Protein AF-A0A537CVP9-F1 (afdb_monomer)

Secondary structure (DSSP, 8-state):
-----SSS-EEETTSSS-EEE-S-HHHHHHHHHHHGGG-S-TT--EEEE-SSSSEEEEEESSSPPEEEEE--SSSPPPPPPPSSPPTT--SSTT--EEEEEEE---EEEEEEEETTTTTEEEEEEEETT--EEEEEEEETTEEEEPP----

Mean predicted aligned error: 4.41 Å

Nearest PDB structures (foldseek):
  8g8k-assembly1_A  TM=7.645E-01  e=4.978E+00  Mycobacteri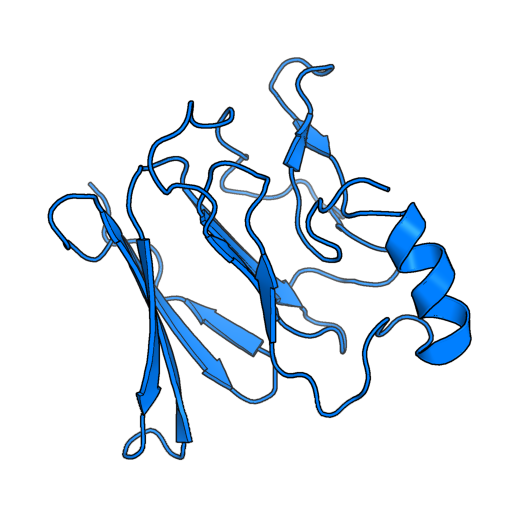um tuberculosis H37Rv
  6edz-assembly1_B  TM=7.695E-01  e=6.235E+00  Mycobacterium tuberculosis CDC1551
  6edw-assembly1_B  TM=7.627E-01  e=7.809E+00  Mycobacterium tuberculosis CDC1551
  6edw-assembly1_A  TM=7.588E-01  e=7.809E+00  Mycobacterium tuberculosis CDC1551

Sequence (151 aa):
MNHHPILAFAPDSRTQPTGLYPGNESLQSVLQPINAEMLFPKNVDALVSGHVHLVEIVSYATPQPTQIVSGNGGSWADMPLPHDLPPGATPAPGAVVESFVTTDRYGYMTLERDAEAGGAWRIEARDREGRVITTCSLRDRKTRCIPEALP

Radius of gyration: 14.86 Å; Cα contacts (8 Å, |Δi|>4): 358; chains: 1; bounding box: 36×40×35 Å

Foldseek 3Di:
DDQFAQWDWAWQPVDVVTATDAHDVVLQVVQCVPPNQLSDDQPDQEAEEEPQQKWKWWFFPDSHFIYTYWNVADDDFGDWYDQDHDPPDTNGVPGHTPDMDIDSAHFGKDWDFDVPVVRWTWIFTAHPVRHTQKIWTGDSRGIDIDPGPDD

Solvent-accessible surface area (backbone atoms only — not comparable to full-atom values): 8419 Å² total; per-residue (Å²): 137,80,75,54,40,58,55,34,73,39,64,25,82,91,43,88,72,62,40,77,30,56,16,32,60,74,61,47,65,66,26,29,87,77,37,43,75,41,46,51,63,92,89,51,44,62,45,81,38,37,84,49,23,20,36,36,41,34,14,43,76,36,89,34,47,16,25,37,32,62,25,14,70,72,69,83,57,48,69,67,68,68,82,68,76,61,92,86,60,51,29,43,79,82,44,44,67,64,45,70,48,71,44,45,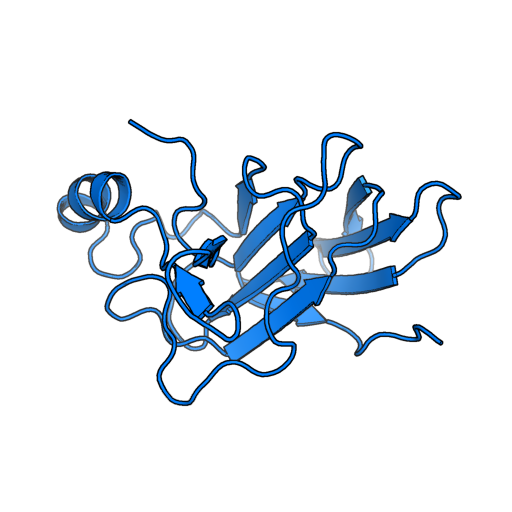65,50,26,51,70,47,81,42,76,31,71,86,65,79,64,25,32,42,36,34,38,23,34,82,87,64,50,73,48,38,47,28,44,37,50,96,25,31,57,53,65,53,79,63,81,66,134

Structure (mmCIF, N/CA/C/O backbone):
data_AF-A0A537CVP9-F1
#
_entry.id   AF-A0A537CVP9-F1
#
loop_
_atom_site.group_PDB
_atom_site.id
_atom_site.type_symbol
_atom_site.label_atom_id
_atom_site.label_alt_id
_atom_site.label_comp_id
_atom_site.label_asym_id
_atom_site.label_entity_id
_atom_site.label_seq_id
_atom_site.pdbx_PDB_ins_code
_atom_site.Cartn_x
_atom_site.Cartn_y
_atom_site.Cartn_z
_atom_site.occupancy
_atom_site.B_iso_or_equiv
_atom_site.auth_seq_id
_atom_site.auth_comp_id
_atom_site.auth_asym_id
_atom_site.auth_atom_id
_atom_site.pdbx_PDB_model_num
ATOM 1 N N . MET A 1 1 ? -5.071 20.799 -1.730 1.00 49.62 1 MET A N 1
ATOM 2 C CA . MET A 1 1 ? -5.205 19.350 -1.478 1.00 49.62 1 MET A CA 1
ATOM 3 C C . MET A 1 1 ? -4.205 18.630 -2.358 1.00 49.62 1 MET A C 1
ATOM 5 O O . MET A 1 1 ? -4.231 18.842 -3.563 1.00 49.62 1 MET A O 1
ATOM 9 N N . ASN A 1 2 ? -3.298 17.864 -1.756 1.00 61.91 2 ASN A N 1
ATOM 10 C CA . ASN A 1 2 ? -2.406 16.955 -2.475 1.00 61.91 2 ASN A CA 1
ATOM 11 C C . ASN A 1 2 ? -3.107 15.580 -2.571 1.00 61.91 2 ASN A C 1
ATOM 13 O O . ASN A 1 2 ? -3.883 15.250 -1.679 1.00 61.91 2 ASN A O 1
ATOM 17 N N . HIS A 1 3 ? -2.883 14.811 -3.636 1.00 58.66 3 HIS A N 1
ATOM 18 C CA . HIS A 1 3 ? -3.396 13.445 -3.810 1.00 58.66 3 HIS A CA 1
ATOM 19 C C . HIS A 1 3 ? -2.398 12.386 -3.313 1.00 58.66 3 HIS A C 1
ATOM 21 O O . HIS A 1 3 ? -2.439 11.239 -3.756 1.00 58.66 3 HIS A O 1
ATOM 27 N N . HIS A 1 4 ? -1.520 12.777 -2.380 1.00 85.75 4 HIS A N 1
ATOM 28 C CA . HIS A 1 4 ? -0.680 11.850 -1.632 1.00 85.75 4 HIS A CA 1
ATOM 29 C C . HIS A 1 4 ? -1.506 10.695 -1.053 1.00 85.75 4 HIS A C 1
ATOM 31 O O . HIS A 1 4 ? -2.639 10.936 -0.606 1.00 85.75 4 HIS A O 1
ATOM 37 N N . PRO A 1 5 ? -0.931 9.478 -1.018 1.00 92.75 5 PRO A N 1
ATOM 38 C CA . PRO A 1 5 ? -1.548 8.333 -0.372 1.00 92.75 5 PRO A CA 1
ATOM 39 C C . PRO A 1 5 ? -2.001 8.662 1.055 1.00 92.75 5 PRO A C 1
ATOM 41 O O . PRO A 1 5 ? -1.338 9.388 1.798 1.00 92.75 5 PRO A O 1
ATOM 44 N N . ILE A 1 6 ? -3.166 8.147 1.442 1.00 95.44 6 ILE A N 1
ATOM 45 C CA . ILE A 1 6 ? -3.764 8.442 2.754 1.00 95.44 6 ILE A CA 1
ATOM 46 C C . ILE A 1 6 ? -3.152 7.541 3.826 1.00 95.44 6 ILE A C 1
ATOM 48 O O . ILE A 1 6 ? -2.979 7.967 4.963 1.00 95.44 6 ILE A O 1
ATOM 52 N N . LEU A 1 7 ? -2.814 6.312 3.443 1.00 96.94 7 LEU A N 1
ATOM 53 C CA . LEU A 1 7 ? -2.348 5.229 4.299 1.00 96.94 7 LEU A CA 1
ATOM 54 C C . LEU A 1 7 ? -1.027 4.646 3.752 1.00 96.94 7 LEU A C 1
ATOM 56 O O . LEU A 1 7 ? -0.825 3.449 3.702 1.00 96.94 7 LEU A O 1
ATOM 60 N N . ALA A 1 8 ? -0.120 5.468 3.241 1.00 96.69 8 ALA A N 1
ATOM 61 C CA . ALA A 1 8 ? 1.209 5.009 2.822 1.00 96.69 8 ALA A CA 1
ATOM 62 C C . ALA A 1 8 ? 2.229 6.105 3.098 1.00 96.69 8 ALA A C 1
ATOM 64 O O . ALA A 1 8 ? 1.861 7.202 3.530 1.00 96.69 8 ALA A O 1
ATOM 65 N N . PHE A 1 9 ? 3.496 5.782 2.895 1.00 95.94 9 PHE A N 1
ATOM 66 C CA . PHE A 1 9 ? 4.589 6.713 3.071 1.00 95.94 9 PHE A CA 1
ATOM 67 C C . PHE A 1 9 ? 4.944 7.406 1.749 1.00 95.94 9 PHE A C 1
ATOM 69 O O . PHE A 1 9 ? 4.561 7.002 0.654 1.00 95.94 9 PHE A O 1
ATOM 76 N N . ALA A 1 10 ? 5.680 8.502 1.856 1.00 94.19 10 ALA A N 1
ATOM 77 C CA . ALA A 1 10 ? 6.398 9.099 0.741 1.00 94.19 10 ALA A CA 1
ATOM 78 C C . ALA A 1 10 ? 7.837 9.400 1.182 1.00 94.19 10 ALA A C 1
ATOM 80 O O . ALA A 1 10 ? 8.092 9.514 2.382 1.00 94.19 10 ALA A O 1
ATOM 81 N N . PRO A 1 11 ? 8.796 9.542 0.261 1.00 92.31 11 PRO A N 1
ATOM 82 C CA . PRO A 1 11 ? 10.155 9.909 0.643 1.00 92.31 11 PRO A CA 1
ATOM 83 C C . PRO A 1 11 ? 10.218 11.332 1.216 1.00 92.31 11 PRO A C 1
ATOM 85 O O . PRO A 1 11 ? 9.743 12.284 0.597 1.00 92.31 11 PRO A O 1
ATOM 88 N N . ASP A 1 12 ? 10.839 11.502 2.386 1.00 90.56 12 ASP A N 1
ATOM 89 C CA . ASP A 1 12 ? 11.103 12.820 2.970 1.00 90.56 12 ASP A CA 1
ATOM 90 C C . ASP A 1 12 ? 12.505 13.313 2.598 1.00 90.56 12 ASP A C 1
ATOM 92 O O . ASP A 1 12 ? 13.493 13.074 3.302 1.00 90.56 12 ASP A O 1
ATOM 96 N N . SER A 1 13 ? 12.584 14.067 1.500 1.00 83.38 13 SER A N 1
ATOM 97 C CA . SER A 1 13 ? 13.836 14.637 0.990 1.00 83.38 13 SER A CA 1
ATOM 98 C C . SER A 1 13 ? 14.457 15.719 1.887 1.00 83.38 13 SER A C 1
ATOM 100 O O . SER A 1 13 ? 15.527 16.232 1.565 1.00 83.38 13 SER A O 1
ATOM 102 N N . ARG A 1 14 ? 13.802 16.113 2.989 1.00 86.31 14 ARG A N 1
ATOM 103 C CA . ARG A 1 14 ? 14.333 17.093 3.957 1.00 86.31 14 ARG A CA 1
ATOM 104 C C . ARG A 1 14 ? 15.289 16.457 4.967 1.00 86.31 14 ARG A C 1
ATOM 106 O O . ARG A 1 14 ? 15.907 17.172 5.752 1.00 86.31 14 ARG A O 1
ATOM 113 N N . THR A 1 15 ? 15.395 15.131 4.966 1.00 81.50 15 THR A N 1
ATOM 114 C CA . THR A 1 15 ? 16.226 14.352 5.890 1.00 81.50 15 THR A CA 1
ATOM 115 C C . THR A 1 15 ? 17.378 13.668 5.146 1.00 81.50 15 THR A C 1
ATOM 117 O O . THR A 1 15 ? 17.278 13.398 3.950 1.00 81.50 15 THR A O 1
ATOM 120 N N . GLN A 1 16 ? 18.502 13.440 5.836 1.00 79.50 16 GLN A N 1
ATOM 121 C CA . GLN A 1 16 ? 19.654 12.687 5.319 1.00 79.50 16 GLN A CA 1
ATOM 122 C C . GLN A 1 16 ? 20.062 11.608 6.339 1.00 79.50 16 GLN A C 1
ATOM 124 O O . GLN A 1 16 ? 20.503 11.971 7.433 1.00 79.50 16 GLN A O 1
ATOM 129 N N . PRO A 1 17 ? 19.938 10.304 6.015 1.00 78.00 17 PRO A N 1
ATOM 130 C CA . PRO A 1 17 ? 19.385 9.745 4.771 1.00 78.00 17 PRO A CA 1
ATOM 131 C C . PRO A 1 17 ? 17.894 10.081 4.588 1.00 78.00 17 PRO A C 1
ATOM 133 O O . PRO A 1 17 ? 17.245 10.519 5.536 1.00 78.00 17 PRO A O 1
ATOM 136 N N . THR A 1 18 ? 17.372 9.891 3.372 1.00 81.75 18 THR A N 1
ATOM 137 C CA . THR A 1 18 ? 15.954 10.112 3.051 1.00 81.75 18 THR A CA 1
ATOM 138 C C . THR A 1 18 ? 15.056 9.327 4.003 1.00 81.75 18 THR A C 1
ATOM 140 O O . THR A 1 18 ? 15.188 8.113 4.145 1.00 81.75 18 THR A O 1
ATOM 143 N N . GLY A 1 19 ? 14.164 10.042 4.676 1.00 86.31 19 GLY A N 1
ATOM 144 C CA . GLY A 1 19 ? 13.260 9.518 5.687 1.00 86.31 19 GLY A CA 1
ATOM 145 C C . GLY A 1 19 ? 11.873 9.216 5.135 1.00 86.31 19 GLY A C 1
ATOM 146 O O . GLY A 1 19 ? 11.632 9.249 3.929 1.00 86.31 19 GLY A O 1
ATOM 147 N N . LEU A 1 20 ? 10.947 8.940 6.051 1.00 92.31 20 LEU A N 1
ATOM 148 C CA . LEU A 1 20 ? 9.546 8.670 5.747 1.00 92.31 20 LEU A CA 1
ATOM 149 C C . LEU A 1 20 ? 8.705 9.921 6.003 1.00 92.31 20 LEU A C 1
ATOM 151 O O . LEU A 1 20 ? 8.679 10.443 7.117 1.00 92.31 20 LEU A O 1
ATOM 155 N N . TYR A 1 21 ? 7.971 10.360 4.992 1.00 93.19 21 TYR A N 1
ATOM 156 C CA . TYR A 1 21 ? 6.867 11.296 5.130 1.00 93.19 21 TYR A CA 1
ATOM 157 C C . TYR A 1 21 ? 5.569 10.492 5.315 1.00 93.19 21 TYR A C 1
ATOM 159 O O . TYR A 1 21 ? 5.320 9.582 4.520 1.00 93.19 21 TYR A O 1
ATOM 167 N N . PRO A 1 22 ? 4.760 10.762 6.356 1.00 94.31 22 PRO A N 1
ATOM 168 C CA . PRO A 1 22 ? 3.538 10.007 6.615 1.00 94.31 22 PRO A CA 1
ATOM 169 C C . PRO A 1 22 ? 2.449 10.308 5.574 1.00 94.31 22 PRO A C 1
ATOM 171 O O . PRO A 1 22 ? 2.604 11.159 4.695 1.00 94.31 22 PRO A O 1
ATOM 174 N N . GLY A 1 23 ? 1.326 9.602 5.686 1.00 93.44 23 GLY A N 1
ATOM 175 C CA . GLY A 1 23 ? 0.192 9.759 4.789 1.00 93.44 23 GLY A CA 1
ATOM 176 C C . GLY A 1 23 ? -0.448 11.149 4.856 1.00 93.44 23 GLY A C 1
ATOM 177 O O . GLY A 1 23 ? -0.080 12.030 5.631 1.00 93.44 23 GLY A O 1
ATOM 178 N N . ASN A 1 24 ? -1.446 11.361 4.005 1.00 94.19 24 ASN A N 1
ATOM 179 C CA . ASN A 1 24 ? -2.083 12.661 3.817 1.00 94.19 24 ASN A CA 1
ATOM 180 C C . ASN A 1 24 ? -2.929 13.123 5.021 1.00 94.19 24 ASN A C 1
ATOM 182 O O . ASN A 1 24 ? -4.151 12.964 5.023 1.00 94.19 24 ASN A O 1
ATOM 186 N N . GLU A 1 25 ? -2.297 13.761 6.010 1.00 93.12 25 GLU A N 1
ATOM 187 C CA . GLU A 1 25 ? -2.934 14.242 7.248 1.00 93.12 25 GLU A CA 1
ATOM 188 C C . GLU A 1 25 ? -4.180 15.106 6.999 1.00 93.12 25 GLU A C 1
ATOM 190 O O . GLU A 1 25 ? -5.170 15.006 7.723 1.00 93.12 25 GLU A O 1
ATOM 195 N N . SER A 1 26 ? -4.182 15.927 5.941 1.00 92.50 26 SER A N 1
ATOM 196 C CA . SER A 1 26 ? -5.346 16.754 5.600 1.00 92.50 26 SER A CA 1
ATOM 197 C C . SER A 1 26 ? -6.561 15.899 5.237 1.00 92.50 26 SER A C 1
ATOM 199 O O . SER A 1 26 ? -7.651 16.143 5.751 1.00 92.50 26 SER A O 1
ATOM 201 N N . LEU A 1 27 ? -6.391 14.876 4.393 1.00 92.81 27 LEU A N 1
ATOM 202 C CA . LEU A 1 27 ? -7.479 13.948 4.067 1.00 92.81 27 LEU A CA 1
ATOM 203 C C . LEU A 1 27 ? -7.852 13.071 5.267 1.00 92.81 27 LEU A C 1
ATOM 205 O O . LEU A 1 27 ? -9.039 12.879 5.522 1.00 92.81 27 LEU A O 1
ATOM 209 N N . GLN A 1 28 ? -6.868 12.602 6.041 1.00 95.19 28 GLN A N 1
ATOM 210 C CA . GLN A 1 28 ? -7.120 11.849 7.274 1.00 95.19 28 GLN A CA 1
ATOM 211 C C . GLN A 1 28 ? -8.001 12.656 8.246 1.00 95.19 28 GLN A C 1
ATOM 213 O O . GLN A 1 28 ? -8.977 12.118 8.763 1.00 95.19 28 GLN A O 1
ATOM 218 N N . SER A 1 29 ? -7.738 13.959 8.416 1.00 94.88 29 SER A N 1
ATOM 219 C CA . SER A 1 29 ? -8.497 14.841 9.319 1.00 94.88 29 SER A CA 1
ATOM 220 C C . SER A 1 29 ? -9.974 15.000 8.940 1.00 94.88 29 SER A C 1
ATOM 222 O O . SER A 1 29 ? -10.820 15.218 9.804 1.00 94.88 29 SER A O 1
ATOM 224 N N . VAL A 1 30 ? -10.300 14.857 7.651 1.00 94.38 30 VAL A N 1
ATOM 225 C CA . VAL A 1 30 ? -11.675 14.937 7.135 1.00 94.38 30 VAL A CA 1
ATOM 226 C C . VAL A 1 30 ? -12.383 13.583 7.231 1.00 94.38 30 VAL A C 1
ATOM 228 O O . VAL A 1 30 ? -13.594 13.530 7.434 1.00 94.38 30 VAL A O 1
ATOM 231 N N . LEU A 1 31 ? -11.638 12.484 7.109 1.00 95.19 31 LEU A N 1
ATOM 232 C C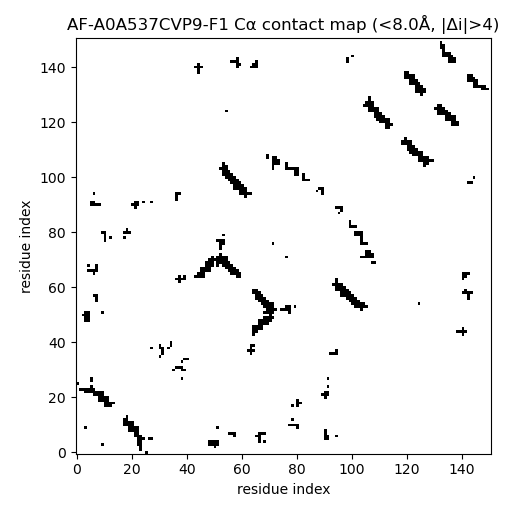A . LEU A 1 31 ? -12.166 11.121 7.184 1.00 95.19 31 LEU A CA 1
ATOM 233 C C . LEU A 1 31 ? -12.387 10.642 8.625 1.00 95.19 31 LEU A C 1
ATOM 235 O O . LEU A 1 31 ? -13.339 9.905 8.895 1.00 95.19 31 LEU A O 1
ATOM 239 N N . GLN A 1 32 ? -11.535 11.070 9.557 1.00 96.12 32 GLN A N 1
ATOM 240 C CA . GLN A 1 32 ? -11.558 10.620 10.947 1.00 96.12 32 GLN A CA 1
ATOM 241 C C . GLN A 1 32 ? -12.893 10.904 11.666 1.00 96.12 32 GLN A C 1
ATOM 243 O O . GLN A 1 32 ? -13.393 9.995 12.328 1.00 96.12 32 GLN A O 1
ATOM 248 N N . PRO A 1 33 ? -13.552 12.072 11.525 1.00 96.69 33 PRO A N 1
ATOM 249 C CA . PRO A 1 33 ? -14.860 12.303 12.147 1.00 96.69 33 PRO A CA 1
ATOM 250 C C . PRO A 1 33 ? -15.976 11.381 11.631 1.00 96.69 33 PRO A C 1
ATOM 252 O O . PRO A 1 33 ? -17.010 11.259 12.280 1.00 96.69 33 PRO A O 1
ATOM 255 N N . ILE A 1 34 ? -15.785 10.751 10.465 1.00 95.81 34 ILE A N 1
ATOM 256 C CA . ILE A 1 34 ? -16.788 9.914 9.791 1.00 95.81 34 ILE A CA 1
ATOM 257 C C . ILE A 1 34 ? -16.558 8.432 10.109 1.00 95.81 34 ILE A C 1
ATOM 259 O O . ILE A 1 34 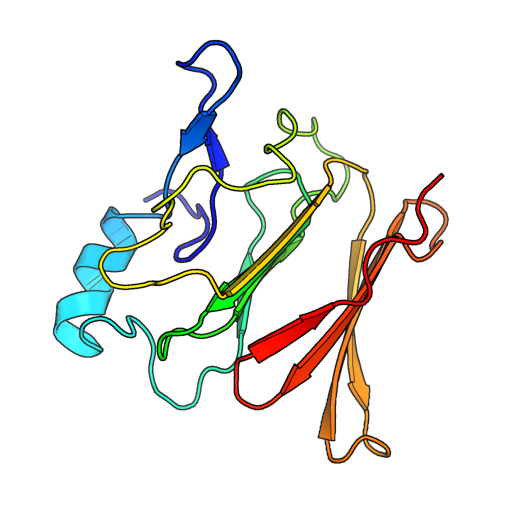? -17.503 7.707 10.410 1.00 95.81 34 ILE A O 1
ATOM 263 N N . ASN A 1 35 ? -15.302 7.982 10.050 1.00 96.00 35 ASN A N 1
ATOM 264 C CA . ASN A 1 35 ? -14.931 6.565 10.131 1.00 96.00 35 ASN A CA 1
ATOM 265 C C . ASN A 1 35 ? -13.965 6.246 11.286 1.00 96.00 35 ASN A C 1
ATOM 267 O O . ASN A 1 35 ? -13.404 5.149 11.335 1.00 96.00 35 ASN A O 1
ATOM 271 N N . ALA A 1 36 ? -13.766 7.188 12.214 1.00 94.12 36 ALA A N 1
ATOM 272 C CA . ALA A 1 36 ? -12.812 7.089 13.318 1.00 94.12 36 ALA A CA 1
ATOM 273 C C . ALA A 1 36 ? -11.396 6.722 12.822 1.00 94.12 36 ALA A C 1
ATOM 275 O O . ALA A 1 36 ? -10.990 7.114 11.730 1.00 94.12 36 ALA A O 1
ATOM 276 N N . GLU A 1 37 ? -10.632 5.970 13.616 1.00 92.12 37 GLU A N 1
ATOM 277 C CA . GLU A 1 37 ? -9.246 5.575 13.310 1.00 92.12 37 GLU A CA 1
ATOM 278 C C . GLU A 1 37 ? -9.109 4.675 12.071 1.00 92.12 37 GLU A C 1
ATOM 280 O O . GLU A 1 37 ? -8.029 4.578 11.491 1.00 92.12 37 GLU A O 1
ATOM 285 N N . MET A 1 38 ? -10.195 4.028 11.628 1.00 94.06 38 MET A N 1
ATOM 286 C CA . MET A 1 38 ? -10.180 3.214 10.408 1.00 94.06 38 MET A CA 1
ATOM 287 C C . MET A 1 38 ? -10.093 4.080 9.142 1.00 94.06 38 MET A C 1
ATOM 289 O O . MET A 1 38 ? -9.664 3.584 8.102 1.00 94.06 38 MET A O 1
ATOM 293 N N . LEU A 1 39 ? -10.507 5.354 9.222 1.00 95.81 39 LEU A N 1
ATOM 294 C CA . LEU A 1 39 ? -10.599 6.351 8.141 1.00 95.81 39 LEU A CA 1
ATOM 295 C C . LEU A 1 39 ? -11.536 5.991 6.974 1.00 95.81 39 LEU A C 1
ATOM 297 O O . LEU A 1 39 ? -12.082 6.882 6.324 1.00 95.81 39 LEU A O 1
ATOM 301 N N . PHE A 1 40 ? -11.811 4.712 6.742 1.00 96.19 40 PHE A N 1
ATOM 302 C CA . PHE A 1 40 ? -12.632 4.225 5.641 1.00 96.19 40 PHE A CA 1
ATOM 303 C C . PHE A 1 40 ? -13.777 3.335 6.134 1.00 96.19 40 PHE A C 1
ATOM 305 O O . PHE A 1 40 ? -13.659 2.688 7.177 1.00 96.19 40 PHE A O 1
ATOM 312 N N . PRO A 1 41 ? -14.890 3.263 5.383 1.00 95.19 41 PRO A N 1
ATOM 313 C CA . PRO A 1 41 ? -15.962 2.318 5.663 1.00 95.19 41 PRO A CA 1
ATOM 314 C C . PRO A 1 41 ? -15.484 0.861 5.620 1.00 95.19 41 PRO A C 1
ATOM 316 O O . PRO A 1 41 ? -14.585 0.499 4.862 1.00 95.19 41 PRO A O 1
ATOM 319 N N . LYS A 1 42 ? -16.155 -0.015 6.376 1.00 92.56 42 LYS A N 1
ATOM 320 C CA . LYS A 1 42 ? -15.784 -1.438 6.499 1.00 92.56 42 LYS A CA 1
ATOM 321 C C . LYS A 1 42 ? -15.823 -2.226 5.184 1.00 92.56 42 LYS A C 1
ATOM 323 O O . LYS A 1 42 ? -15.234 -3.296 5.119 1.00 92.56 42 LYS A O 1
ATOM 328 N N . ASN A 1 43 ? -16.521 -1.744 4.162 1.00 94.19 43 ASN A N 1
ATOM 329 C CA . ASN A 1 43 ? -16.627 -2.399 2.857 1.00 94.19 43 ASN A CA 1
ATOM 330 C C . ASN A 1 43 ? -15.532 -1.975 1.859 1.00 94.19 43 ASN A C 1
ATOM 332 O O . ASN A 1 43 ? -15.642 -2.302 0.680 1.00 94.19 43 ASN A O 1
ATOM 336 N N . VAL A 1 44 ? -14.515 -1.229 2.300 1.00 96.19 44 VAL A N 1
ATOM 337 C CA . VAL A 1 44 ? -13.318 -0.927 1.505 1.00 96.19 44 VAL A CA 1
ATOM 338 C C . VAL A 1 44 ? -12.221 -1.917 1.879 1.00 96.19 44 VAL A C 1
ATOM 340 O O . VAL A 1 44 ? -11.811 -1.961 3.037 1.00 96.19 44 VAL A O 1
ATOM 343 N N . ASP A 1 45 ? -11.742 -2.691 0.902 1.00 95.12 45 ASP A N 1
ATOM 344 C CA . ASP A 1 45 ? -10.679 -3.681 1.126 1.00 95.12 45 ASP A CA 1
ATOM 345 C C . ASP A 1 45 ? -9.277 -3.157 0.836 1.00 95.12 45 ASP A C 1
ATOM 347 O O . ASP A 1 45 ? -8.324 -3.508 1.532 1.00 95.12 45 ASP A O 1
ATOM 351 N N . ALA A 1 46 ? -9.147 -2.301 -0.170 1.00 96.81 46 ALA A N 1
ATOM 352 C CA . ALA A 1 46 ? -7.883 -1.684 -0.510 1.00 96.81 46 ALA A CA 1
ATOM 353 C C . ALA A 1 46 ? -8.084 -0.283 -1.080 1.00 96.81 46 ALA A C 1
ATOM 355 O O . ALA A 1 46 ? -9.133 0.043 -1.641 1.00 96.81 46 ALA A O 1
ATOM 356 N N . LEU A 1 47 ? -7.040 0.522 -0.952 1.00 96.75 47 LEU A N 1
ATOM 357 C CA . LEU A 1 47 ? -6.889 1.824 -1.577 1.00 96.75 47 LEU A CA 1
ATOM 358 C C . LEU A 1 47 ? -5.801 1.713 -2.637 1.00 96.75 47 LEU A C 1
ATOM 360 O O . LEU A 1 47 ? -4.763 1.107 -2.387 1.00 96.75 47 LEU A O 1
ATOM 364 N N . VAL A 1 48 ? -6.024 2.308 -3.805 1.00 95.75 48 VAL A N 1
ATOM 365 C CA . VAL A 1 48 ? -5.026 2.361 -4.877 1.00 95.75 48 VAL A CA 1
ATOM 366 C C . VAL A 1 48 ? -4.743 3.820 -5.193 1.00 95.75 48 VAL A C 1
ATOM 368 O O . VAL A 1 48 ? -5.666 4.587 -5.467 1.00 95.75 48 VAL A O 1
ATOM 371 N N . SER A 1 49 ? -3.475 4.210 -5.148 1.00 94.00 49 SER A N 1
ATOM 372 C CA . SER A 1 49 ? -3.029 5.567 -5.461 1.00 94.00 49 SER A CA 1
ATOM 373 C C . SER A 1 49 ? -1.779 5.574 -6.340 1.00 94.00 49 SER A C 1
ATOM 375 O O . SER A 1 49 ? -1.065 4.581 -6.458 1.00 94.00 49 SER A O 1
ATOM 377 N N . GLY A 1 50 ? -1.517 6.730 -6.947 1.00 91.44 50 GLY A N 1
ATOM 378 C CA . GLY A 1 50 ? -0.231 7.073 -7.555 1.00 91.44 50 GLY A CA 1
ATOM 379 C C . GLY A 1 50 ? 0.422 8.209 -6.772 1.00 91.44 50 GLY A C 1
ATOM 380 O O . GLY A 1 50 ? 0.513 8.137 -5.548 1.00 91.44 50 GLY A O 1
ATOM 381 N N . HIS A 1 51 ? 0.791 9.282 -7.477 1.00 92.69 51 HIS A N 1
ATOM 382 C CA . HIS A 1 51 ? 1.518 10.459 -6.978 1.00 92.69 51 HIS A CA 1
ATOM 383 C C . HIS A 1 51 ? 2.965 10.195 -6.581 1.00 92.69 51 HIS A C 1
ATOM 385 O O . HIS A 1 51 ? 3.857 10.863 -7.082 1.00 92.69 51 HIS A O 1
ATOM 391 N N . VAL A 1 52 ? 3.175 9.237 -5.684 1.00 93.44 52 VAL A N 1
ATOM 392 C CA . VAL A 1 52 ? 4.496 8.825 -5.217 1.00 93.44 52 VAL A CA 1
ATOM 393 C C . VAL A 1 52 ? 5.025 7.817 -6.233 1.00 93.44 52 VAL A C 1
ATOM 395 O O . VAL A 1 52 ? 4.383 6.796 -6.492 1.00 93.44 52 VAL A O 1
ATOM 398 N N . HIS A 1 53 ? 6.138 8.140 -6.885 1.00 95.00 53 HIS A N 1
ATOM 399 C CA . HIS A 1 53 ? 6.673 7.441 -8.053 1.00 95.00 53 HIS A CA 1
ATOM 400 C C . HIS A 1 53 ? 7.466 6.181 -7.675 1.00 95.00 53 HIS A C 1
ATOM 402 O O . HIS A 1 53 ? 8.627 6.019 -8.043 1.00 95.00 53 HIS A O 1
ATOM 408 N N . LEU A 1 54 ? 6.805 5.281 -6.951 1.00 93.81 54 LEU A N 1
ATOM 409 C CA . LEU A 1 54 ? 7.296 3.978 -6.511 1.00 93.81 54 LEU A CA 1
ATOM 410 C C . LEU A 1 54 ? 6.142 2.964 -6.471 1.00 93.81 54 LEU A C 1
ATOM 412 O O . LEU A 1 54 ? 4.977 3.306 -6.717 1.00 93.81 54 LEU A O 1
ATOM 416 N N . VAL A 1 55 ? 6.473 1.711 -6.172 1.00 95.12 55 VAL A N 1
ATOM 417 C CA . VAL A 1 55 ? 5.512 0.721 -5.684 1.00 95.12 55 VAL A CA 1
ATOM 418 C C . VAL A 1 55 ? 5.614 0.665 -4.170 1.00 95.12 55 VAL A C 1
ATOM 420 O O . VAL A 1 55 ? 6.710 0.538 -3.630 1.00 95.12 55 VAL A O 1
ATOM 423 N N . GLU A 1 56 ? 4.475 0.714 -3.490 1.00 95.94 56 GLU A N 1
ATOM 424 C CA . GLU A 1 56 ? 4.375 0.459 -2.054 1.00 95.94 56 GLU A CA 1
ATOM 425 C C . GLU A 1 56 ? 3.108 -0.340 -1.766 1.00 95.94 56 GLU A C 1
ATOM 427 O O . GLU A 1 56 ? 2.044 -0.055 -2.314 1.00 95.94 56 GLU A O 1
ATOM 432 N N . ILE A 1 57 ? 3.208 -1.355 -0.915 1.00 96.94 57 ILE A N 1
ATOM 433 C CA . ILE A 1 57 ? 2.064 -2.134 -0.445 1.00 96.94 57 ILE A CA 1
ATOM 434 C C . ILE A 1 57 ? 2.153 -2.206 1.075 1.00 96.94 57 ILE A C 1
ATOM 436 O O . ILE A 1 57 ? 3.081 -2.808 1.618 1.00 96.94 57 ILE A O 1
ATOM 440 N N . VAL A 1 58 ? 1.180 -1.598 1.752 1.00 97.56 58 VAL A N 1
ATOM 441 C CA . VAL A 1 58 ? 1.108 -1.537 3.216 1.00 97.56 58 VAL A CA 1
ATOM 442 C C . VAL A 1 58 ? -0.118 -2.297 3.699 1.00 97.56 58 VAL A C 1
ATOM 444 O O . VAL A 1 58 ? -1.246 -1.965 3.333 1.00 97.56 58 VAL A O 1
ATOM 447 N N . SER A 1 59 ? 0.104 -3.298 4.550 1.00 97.56 59 SER A N 1
ATOM 448 C CA . SER A 1 59 ? -0.945 -4.002 5.296 1.00 97.56 59 SER A CA 1
ATOM 449 C C . SER A 1 59 ? -0.870 -3.634 6.769 1.00 97.56 59 SER A C 1
ATOM 451 O O . SER A 1 59 ? 0.213 -3.371 7.298 1.00 97.56 59 SER A O 1
ATOM 453 N N . TYR A 1 60 ? -2.007 -3.691 7.457 1.00 97.62 60 TYR A N 1
ATOM 454 C CA . TYR A 1 60 ? -2.136 -3.246 8.839 1.00 97.62 60 TYR A CA 1
ATOM 455 C C . TYR A 1 60 ? -2.487 -4.380 9.800 1.00 97.62 60 TYR A C 1
ATOM 457 O O . TYR A 1 60 ? -3.312 -5.253 9.523 1.00 97.62 60 TYR A O 1
ATOM 465 N N . ALA A 1 61 ? -1.896 -4.325 10.994 1.00 96.69 61 ALA A N 1
ATOM 466 C CA . ALA A 1 61 ? -2.306 -5.135 12.142 1.00 96.69 61 ALA A CA 1
ATOM 467 C C . ALA A 1 61 ? -3.627 -4.616 12.739 1.00 96.69 61 ALA A C 1
ATOM 469 O O . ALA A 1 61 ? -4.320 -5.323 13.467 1.00 96.69 61 ALA A O 1
ATOM 470 N N . THR A 1 62 ? -3.962 -3.373 12.407 1.00 96.50 62 THR A N 1
ATOM 471 C CA . THR A 1 62 ? -5.155 -2.627 12.808 1.00 96.50 62 THR A CA 1
ATOM 472 C C . THR A 1 62 ? -6.188 -2.614 11.666 1.00 96.50 62 THR A C 1
ATOM 474 O O . THR A 1 62 ? -5.906 -3.137 10.588 1.00 96.50 62 THR A O 1
ATOM 477 N N . PRO A 1 63 ? -7.430 -2.137 11.886 1.00 95.50 63 PRO A N 1
ATOM 478 C CA . PRO A 1 63 ? -8.545 -2.373 10.957 1.00 95.50 63 PRO A CA 1
ATOM 479 C C . PRO A 1 63 ? -8.487 -1.661 9.597 1.00 95.50 63 PRO A C 1
ATOM 481 O O . PRO A 1 63 ? -9.394 -1.870 8.790 1.00 95.50 63 PRO A O 1
ATOM 484 N N . GLN A 1 64 ? -7.497 -0.803 9.357 1.00 97.81 64 GLN A N 1
ATOM 485 C CA . GLN A 1 64 ? -7.355 -0.016 8.135 1.00 97.81 64 GLN A CA 1
ATOM 486 C C . GLN A 1 64 ? -7.221 -0.925 6.899 1.00 97.81 64 GLN A C 1
ATOM 488 O O . GLN A 1 64 ? -6.621 -2.001 6.983 1.00 97.81 64 GLN A O 1
ATOM 493 N N . PRO A 1 65 ? -7.772 -0.517 5.740 1.00 97.75 65 PRO A N 1
ATOM 494 C CA . PRO A 1 65 ? -7.587 -1.261 4.504 1.00 97.75 65 PRO A CA 1
ATOM 495 C C . PRO A 1 65 ? -6.143 -1.207 4.013 1.00 97.75 65 PRO A C 1
ATOM 497 O O . PRO A 1 65 ? -5.432 -0.238 4.278 1.00 97.75 65 PRO A O 1
ATOM 500 N N . THR A 1 66 ? -5.734 -2.217 3.244 1.00 97.94 66 THR A N 1
ATOM 501 C CA . THR A 1 66 ? -4.434 -2.202 2.560 1.00 97.94 66 THR A CA 1
ATOM 502 C C . THR A 1 66 ? -4.326 -0.950 1.689 1.00 97.94 66 THR A C 1
ATOM 504 O O . THR A 1 66 ? -5.234 -0.652 0.910 1.00 97.94 66 THR A O 1
ATOM 507 N N . GLN A 1 67 ? -3.201 -0.248 1.756 1.00 97.69 67 GLN A N 1
ATOM 508 C CA . GLN A 1 67 ? -2.868 0.796 0.791 1.00 97.69 67 GLN A CA 1
ATOM 509 C C . GLN A 1 67 ? -1.882 0.250 -0.236 1.00 97.69 67 GLN A C 1
ATOM 511 O O . GLN A 1 67 ? -0.852 -0.320 0.116 1.00 97.69 67 GLN A O 1
ATOM 516 N N . ILE A 1 68 ? -2.198 0.461 -1.508 1.00 97.62 68 ILE A N 1
ATOM 517 C CA . ILE A 1 68 ? -1.349 0.142 -2.649 1.00 97.62 68 ILE A CA 1
ATOM 518 C C . ILE A 1 68 ? -0.995 1.457 -3.339 1.00 97.62 68 ILE A C 1
ATOM 520 O O . ILE A 1 68 ? -1.874 2.240 -3.711 1.00 97.62 68 ILE A O 1
ATOM 524 N N . VAL A 1 69 ? 0.293 1.699 -3.518 1.00 96.81 69 VAL A N 1
ATOM 525 C CA . VAL A 1 69 ? 0.843 2.768 -4.345 1.00 96.81 69 VAL A CA 1
ATOM 526 C C . VAL A 1 69 ? 1.440 2.116 -5.584 1.00 96.81 69 VAL A C 1
ATOM 528 O O . VAL A 1 69 ? 2.251 1.202 -5.480 1.00 96.81 69 VAL A O 1
ATOM 531 N N . SER A 1 70 ? 1.010 2.561 -6.761 1.00 95.44 70 SER A N 1
ATOM 532 C CA . SER A 1 70 ? 1.507 2.100 -8.062 1.00 95.44 70 SER A CA 1
ATOM 533 C C . SER A 1 70 ? 1.819 3.313 -8.938 1.00 95.44 70 SER A C 1
ATOM 535 O O . SER A 1 70 ? 1.221 3.502 -9.999 1.00 95.44 70 SER A O 1
ATOM 537 N N . GLY A 1 71 ? 2.703 4.193 -8.462 1.00 94.81 71 GLY A N 1
ATOM 538 C CA . GLY A 1 71 ? 3.065 5.434 -9.157 1.00 94.81 71 GLY A CA 1
ATOM 539 C C . GLY A 1 71 ? 4.313 5.329 -10.037 1.00 94.81 71 GLY A C 1
ATOM 540 O O . GLY A 1 71 ? 4.687 6.300 -10.689 1.00 94.81 71 GLY A O 1
ATOM 541 N N . ASN A 1 72 ? 4.941 4.158 -10.109 1.00 94.31 72 ASN A N 1
ATOM 542 C CA . ASN A 1 72 ? 6.185 3.867 -10.831 1.00 94.31 72 ASN A CA 1
ATOM 543 C C . ASN A 1 72 ? 6.046 3.779 -12.374 1.00 94.31 72 ASN A C 1
ATOM 545 O O . ASN A 1 72 ? 6.800 3.062 -13.032 1.00 94.31 72 ASN A O 1
ATOM 549 N N . GLY A 1 73 ? 5.098 4.501 -12.980 1.00 92.12 73 GLY A N 1
ATOM 550 C CA . GLY A 1 73 ? 4.716 4.338 -14.392 1.00 92.12 73 GLY A CA 1
ATOM 551 C C . GLY A 1 73 ? 5.655 4.956 -15.442 1.00 92.12 73 GLY A C 1
ATOM 552 O O . GLY A 1 73 ? 5.462 4.709 -16.630 1.00 92.12 73 GLY A O 1
ATOM 553 N N . GLY A 1 74 ? 6.658 5.756 -15.049 1.00 83.94 74 GLY A N 1
ATOM 554 C CA . GLY A 1 74 ? 7.677 6.280 -15.981 1.00 83.94 74 GLY A CA 1
ATOM 555 C C . GLY A 1 74 ? 7.998 7.780 -15.913 1.00 83.94 74 GLY A C 1
ATOM 556 O O . GLY A 1 74 ? 8.763 8.258 -16.748 1.00 83.94 74 GLY A O 1
ATOM 557 N N . SER A 1 75 ? 7.452 8.528 -14.947 1.00 81.06 75 SER A N 1
ATOM 558 C CA . SER A 1 75 ? 8.027 9.835 -14.557 1.00 81.06 75 SER A CA 1
ATOM 559 C C . SER A 1 75 ? 9.276 9.631 -13.693 1.00 81.06 75 SER A C 1
ATOM 561 O O . SER A 1 75 ? 9.583 8.495 -13.370 1.00 81.06 75 SER A O 1
ATOM 563 N N . TRP A 1 76 ? 10.004 10.688 -13.314 1.00 83.00 76 TRP A N 1
ATOM 564 C CA . TRP A 1 76 ? 11.174 10.551 -12.431 1.00 83.00 76 TRP A CA 1
ATOM 565 C C . TRP A 1 76 ? 10.833 9.782 -11.150 1.00 83.00 76 TRP A C 1
ATOM 567 O O . TRP A 1 76 ? 10.010 10.263 -10.376 1.00 83.00 76 TRP A O 1
ATOM 577 N N . ALA A 1 77 ? 11.457 8.619 -10.950 1.00 80.88 77 ALA A N 1
ATOM 578 C CA . ALA A 1 77 ? 11.316 7.825 -9.735 1.00 80.88 77 ALA A CA 1
ATOM 579 C C . ALA A 1 77 ? 11.675 8.665 -8.509 1.00 80.88 77 ALA A C 1
ATOM 581 O O . ALA A 1 77 ? 12.653 9.423 -8.528 1.00 80.88 77 ALA A O 1
ATOM 582 N N . ASP A 1 78 ? 10.875 8.521 -7.457 1.00 83.12 78 ASP A N 1
ATOM 583 C CA . ASP A 1 78 ? 11.222 9.113 -6.175 1.00 83.12 78 ASP A CA 1
ATOM 584 C C . ASP A 1 78 ? 12.403 8.355 -5.553 1.00 83.12 78 ASP A C 1
ATOM 586 O O . ASP A 1 78 ? 12.744 7.242 -5.957 1.00 83.12 78 ASP A O 1
ATOM 590 N N . MET A 1 79 ? 13.046 8.962 -4.554 1.00 87.81 79 MET A N 1
ATOM 591 C CA . MET A 1 79 ? 14.096 8.269 -3.808 1.00 87.81 79 MET A CA 1
ATOM 592 C C . MET A 1 79 ? 13.543 6.994 -3.147 1.00 87.81 79 MET A C 1
ATOM 594 O O . MET A 1 79 ? 12.430 7.035 -2.620 1.00 87.81 79 MET A O 1
ATOM 598 N N . PRO A 1 80 ? 14.314 5.892 -3.108 1.00 88.31 80 PRO A N 1
ATOM 599 C CA . PRO A 1 80 ? 13.876 4.666 -2.455 1.00 88.31 80 PRO A CA 1
ATOM 600 C C . PRO A 1 80 ? 13.482 4.901 -0.996 1.00 88.31 80 PRO A C 1
ATOM 602 O O . PRO A 1 80 ? 14.192 5.584 -0.250 1.00 88.31 80 PRO A O 1
ATOM 605 N N . LEU A 1 81 ? 12.372 4.293 -0.583 1.00 91.25 81 LEU A N 1
ATOM 606 C CA . LEU A 1 81 ? 12.046 4.135 0.831 1.00 91.25 81 LEU A CA 1
ATOM 607 C C . LEU A 1 81 ? 12.948 3.047 1.445 1.00 91.25 81 LEU A C 1
ATOM 609 O O . LEU A 1 81 ? 13.384 2.137 0.735 1.00 91.25 81 LEU A O 1
ATOM 613 N N . PRO A 1 82 ? 13.239 3.103 2.756 1.00 89.12 82 PRO A N 1
ATOM 614 C CA . PRO A 1 82 ? 13.941 2.015 3.425 1.00 89.12 82 PRO A CA 1
ATOM 615 C C . PRO A 1 82 ? 13.113 0.727 3.351 1.00 89.12 82 PRO A C 1
ATOM 617 O O . PRO A 1 82 ? 11.908 0.757 3.588 1.00 89.12 82 PRO A O 1
ATOM 620 N N . HIS A 1 83 ? 13.759 -0.406 3.058 1.00 86.00 83 HIS A N 1
ATOM 621 C CA . HIS A 1 83 ? 13.082 -1.710 3.023 1.00 86.00 83 HIS A CA 1
ATOM 622 C C . HIS A 1 83 ? 12.484 -2.089 4.384 1.00 86.00 83 HIS A C 1
ATOM 624 O O . HIS A 1 83 ? 11.379 -2.626 4.442 1.00 86.00 83 HIS A O 1
ATOM 630 N N . ASP A 1 84 ? 13.194 -1.760 5.467 1.00 88.38 84 ASP A N 1
ATOM 631 C CA . ASP A 1 84 ? 12.717 -1.922 6.835 1.00 88.38 84 ASP A CA 1
ATOM 632 C C . ASP A 1 84 ? 12.230 -0.583 7.387 1.00 88.38 84 ASP A C 1
ATOM 634 O O . ASP A 1 84 ? 12.963 0.411 7.427 1.00 88.38 84 ASP A O 1
ATOM 638 N N . LEU A 1 85 ? 10.988 -0.563 7.865 1.00 91.06 85 LEU A N 1
ATOM 639 C CA . LEU A 1 85 ? 10.444 0.611 8.529 1.00 91.06 85 LEU A CA 1
ATOM 640 C C . LEU A 1 85 ? 11.098 0.798 9.912 1.00 91.06 85 LEU A C 1
ATOM 642 O O . LEU A 1 85 ? 11.229 -0.170 10.668 1.00 91.06 85 LEU A O 1
ATOM 646 N N . PRO A 1 86 ? 11.453 2.037 10.302 1.00 91.50 86 PRO A N 1
ATOM 647 C CA . PRO A 1 86 ? 11.869 2.331 11.666 1.00 91.50 86 PRO A CA 1
ATOM 648 C C . PRO A 1 86 ? 10.807 1.890 12.690 1.00 91.50 86 PRO A C 1
ATOM 650 O O . PRO A 1 86 ? 9.607 1.971 12.402 1.00 91.50 86 PRO A O 1
ATOM 653 N N . PRO A 1 87 ? 11.203 1.483 13.911 1.00 90.25 87 PRO A N 1
ATOM 654 C CA . PRO A 1 87 ? 10.250 1.113 14.952 1.00 90.25 87 PRO A CA 1
ATOM 655 C C . PRO A 1 87 ? 9.209 2.212 15.198 1.00 90.25 87 PRO A C 1
ATOM 657 O O . PRO A 1 87 ? 9.555 3.365 15.447 1.00 90.25 87 PRO A O 1
ATOM 660 N N . GLY A 1 88 ? 7.926 1.847 15.140 1.00 91.00 88 GLY A N 1
ATOM 661 C CA . GLY A 1 88 ? 6.812 2.774 15.360 1.00 91.00 88 GLY A CA 1
ATOM 662 C C . GLY A 1 88 ? 6.455 3.666 14.166 1.00 91.00 88 GLY A C 1
ATOM 663 O O . GLY A 1 88 ? 5.555 4.494 14.304 1.00 91.00 88 GLY A O 1
ATOM 664 N N . ALA A 1 89 ? 7.102 3.507 13.005 1.00 94.69 89 ALA A N 1
ATOM 665 C CA . ALA A 1 89 ? 6.703 4.212 11.792 1.00 94.69 89 ALA A CA 1
ATOM 666 C C . ALA A 1 89 ? 5.244 3.892 11.440 1.00 94.69 89 ALA A C 1
ATOM 668 O O . ALA A 1 89 ? 4.842 2.732 11.331 1.00 94.69 89 ALA A O 1
ATOM 669 N N . THR A 1 90 ? 4.444 4.939 11.263 1.00 96.25 90 THR A N 1
ATOM 670 C CA . THR A 1 90 ? 3.026 4.821 10.936 1.00 96.25 90 THR A CA 1
ATOM 671 C C . THR A 1 90 ? 2.612 5.931 9.972 1.00 96.25 90 THR A C 1
ATOM 673 O O . THR A 1 90 ? 3.032 7.077 10.155 1.00 96.25 90 THR A O 1
ATOM 676 N N . PRO A 1 91 ? 1.816 5.627 8.930 1.00 96.19 91 PRO A N 1
ATOM 677 C CA . PRO A 1 91 ? 1.372 6.641 7.983 1.00 96.19 91 PRO A CA 1
ATOM 678 C C . PRO A 1 91 ? 0.158 7.434 8.491 1.00 96.19 91 PRO A C 1
ATOM 680 O O . PRO A 1 91 ? -0.158 8.475 7.921 1.00 96.19 91 PRO A O 1
ATOM 683 N N . ALA A 1 92 ? -0.537 6.957 9.530 1.00 96.44 92 ALA A N 1
ATOM 684 C CA . ALA A 1 92 ? -1.712 7.607 10.106 1.00 96.44 92 ALA A CA 1
ATOM 685 C C . ALA A 1 92 ? -1.864 7.241 11.594 1.00 96.44 92 ALA A C 1
ATOM 687 O O . ALA A 1 92 ? -1.581 6.101 11.964 1.00 96.44 92 ALA A O 1
ATOM 688 N N . PRO A 1 93 ? -2.366 8.137 12.461 1.00 94.50 93 PRO A N 1
ATOM 689 C CA . PRO A 1 93 ? -2.606 7.815 13.867 1.00 94.50 93 PRO A CA 1
ATOM 690 C C . PRO A 1 93 ? -3.427 6.527 14.047 1.00 94.50 93 PRO A C 1
ATOM 692 O O . PRO A 1 93 ? -4.497 6.374 13.462 1.00 94.50 93 PRO A O 1
ATOM 695 N N . GLY A 1 94 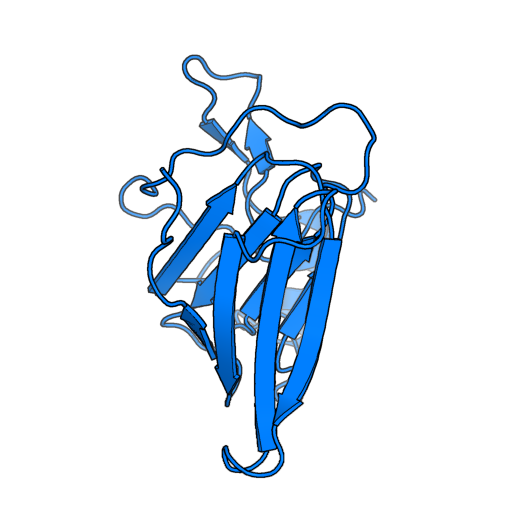? -2.912 5.592 14.851 1.00 93.62 94 GLY A N 1
ATOM 696 C CA . GLY A 1 94 ? -3.560 4.302 15.118 1.00 93.62 94 GLY A CA 1
ATOM 697 C C . GLY A 1 94 ? -3.391 3.237 14.024 1.00 93.62 94 GLY A C 1
ATOM 698 O O . GLY A 1 94 ? -3.817 2.102 14.229 1.00 93.62 94 GLY A O 1
ATOM 699 N N . ALA A 1 95 ? -2.753 3.544 12.888 1.00 97.12 95 ALA A N 1
ATOM 700 C CA . ALA A 1 95 ? -2.496 2.582 11.816 1.00 97.12 95 ALA A CA 1
ATOM 701 C C . ALA A 1 95 ? -1.172 1.836 12.048 1.00 97.12 95 ALA A C 1
ATOM 703 O O . ALA A 1 95 ? -0.099 2.244 11.602 1.00 97.12 95 ALA A O 1
ATOM 704 N N . VAL A 1 96 ? -1.236 0.722 12.772 1.00 97.12 96 VAL A N 1
ATOM 705 C CA . VAL A 1 96 ? -0.079 -0.146 13.032 1.00 97.12 96 VAL A CA 1
ATOM 706 C C . VAL A 1 96 ? 0.215 -1.000 11.801 1.00 97.12 96 VAL A C 1
ATOM 708 O O . VAL A 1 96 ? -0.593 -1.864 11.449 1.00 97.12 96 VAL A O 1
ATOM 711 N N . VAL A 1 97 ? 1.363 -0.767 11.160 1.00 97.06 97 VAL A N 1
ATOM 712 C CA . VAL A 1 97 ? 1.824 -1.526 9.987 1.00 97.06 97 VAL A CA 1
ATOM 713 C C . VAL A 1 97 ? 2.169 -2.965 10.390 1.00 97.06 97 VAL A C 1
ATOM 715 O O . VAL A 1 97 ? 2.897 -3.191 11.352 1.00 97.06 97 VAL A O 1
ATOM 718 N N . GLU A 1 98 ? 1.626 -3.940 9.660 1.00 95.62 98 GLU A N 1
ATOM 719 C CA . GLU A 1 98 ? 1.921 -5.376 9.800 1.00 95.62 98 GLU A CA 1
ATOM 720 C C . GLU A 1 98 ? 2.911 -5.854 8.738 1.00 95.62 98 GLU A C 1
ATOM 722 O O . GLU A 1 98 ? 3.796 -6.651 9.036 1.00 95.62 98 GLU A O 1
ATOM 727 N N . SER A 1 99 ? 2.771 -5.372 7.502 1.00 94.25 99 SER A N 1
ATOM 728 C CA . SER A 1 99 ? 3.701 -5.678 6.418 1.00 94.25 99 SER A CA 1
ATOM 729 C C . SER A 1 99 ? 3.863 -4.487 5.491 1.00 94.25 99 SER A C 1
ATOM 731 O O . SER A 1 99 ? 2.901 -3.762 5.233 1.00 94.25 99 SER A O 1
ATOM 733 N N . PHE A 1 100 ? 5.062 -4.348 4.945 1.00 94.50 100 PHE A N 1
ATOM 734 C CA . PHE A 1 100 ? 5.449 -3.271 4.052 1.00 94.50 100 PHE A CA 1
ATOM 735 C C . PHE A 1 100 ? 6.323 -3.851 2.939 1.00 94.50 100 PHE A C 1
ATOM 737 O O . PHE A 1 100 ? 7.251 -4.610 3.212 1.00 94.50 100 PHE A O 1
ATOM 744 N N . VAL A 1 101 ? 5.995 -3.531 1.692 1.00 94.12 101 VAL A N 1
ATOM 745 C CA . VAL A 1 101 ? 6.805 -3.861 0.515 1.00 94.12 101 VAL A CA 1
ATOM 746 C C . VAL A 1 101 ? 6.970 -2.591 -0.291 1.00 94.12 101 VAL A C 1
ATOM 748 O O . VAL A 1 101 ? 5.984 -1.892 -0.514 1.00 94.12 101 VAL A O 1
ATOM 751 N N . THR A 1 102 ? 8.189 -2.299 -0.736 1.00 94.00 102 THR A N 1
ATOM 752 C CA . THR A 1 102 ? 8.475 -1.105 -1.529 1.00 94.00 102 THR A CA 1
ATOM 753 C C . THR A 1 102 ? 9.551 -1.358 -2.577 1.00 94.00 102 THR A C 1
ATOM 755 O O . THR A 1 102 ? 10.470 -2.141 -2.347 1.00 94.00 102 THR A O 1
ATOM 758 N N . THR A 1 103 ? 9.441 -0.686 -3.722 1.00 92.12 103 THR A N 1
ATOM 759 C CA . THR A 1 103 ? 10.485 -0.634 -4.750 1.00 92.12 103 THR A CA 1
ATOM 760 C C . THR A 1 103 ? 10.334 0.631 -5.595 1.00 92.12 103 THR A C 1
ATOM 762 O O . THR A 1 103 ? 9.219 1.054 -5.899 1.00 92.12 103 THR A O 1
ATOM 765 N N . ASP A 1 104 ? 11.445 1.233 -6.009 1.00 91.94 104 ASP A N 1
ATOM 766 C CA . ASP A 1 104 ? 11.498 2.378 -6.929 1.00 91.94 104 ASP A CA 1
ATOM 767 C C . ASP A 1 104 ? 11.601 1.947 -8.407 1.00 91.94 104 ASP A C 1
ATOM 769 O O . ASP A 1 104 ? 11.677 2.779 -9.316 1.00 91.94 104 ASP A O 1
ATOM 773 N N . ARG A 1 105 ? 11.582 0.636 -8.686 1.00 92.81 105 ARG A N 1
ATOM 774 C CA . ARG A 1 105 ? 11.671 0.113 -10.053 1.00 92.81 105 ARG A CA 1
ATOM 775 C C . ARG A 1 105 ? 10.461 0.530 -10.882 1.00 92.81 105 ARG A C 1
ATOM 777 O O . ARG A 1 105 ? 9.316 0.293 -10.504 1.00 92.81 105 ARG A O 1
ATOM 784 N N . TYR A 1 106 ? 10.714 1.060 -12.077 1.00 95.25 106 TYR A N 1
ATOM 785 C CA . TYR A 1 106 ? 9.662 1.372 -13.045 1.00 95.25 106 TYR A CA 1
ATOM 786 C C . TYR A 1 106 ? 8.883 0.142 -13.505 1.00 95.25 106 TYR A C 1
ATOM 788 O O . TYR A 1 106 ? 9.459 -0.929 -13.716 1.00 95.25 106 TYR A O 1
ATOM 796 N N . GLY A 1 107 ? 7.594 0.337 -13.770 1.00 95.19 107 GLY A N 1
ATOM 797 C CA . GLY A 1 107 ? 6.716 -0.739 -14.187 1.00 95.19 107 GLY A CA 1
ATOM 798 C C . GLY A 1 107 ? 5.236 -0.431 -14.000 1.00 95.19 107 GLY A C 1
ATOM 799 O O . GLY A 1 107 ? 4.793 0.700 -14.191 1.00 95.19 107 GLY A O 1
ATOM 800 N N . TYR A 1 108 ? 4.467 -1.465 -13.675 1.00 95.75 108 TYR A N 1
ATOM 801 C CA . TYR A 1 108 ? 3.021 -1.397 -13.471 1.00 95.75 108 TYR A CA 1
ATOM 802 C C . TYR A 1 108 ? 2.561 -2.469 -12.479 1.00 95.75 108 TYR A C 1
ATOM 804 O O . TYR A 1 108 ? 3.321 -3.364 -12.116 1.00 95.75 108 TYR A O 1
ATOM 812 N N . MET A 1 109 ? 1.304 -2.392 -12.047 1.00 96.25 109 MET A N 1
ATOM 813 C CA . MET A 1 109 ? 0.694 -3.367 -11.146 1.00 96.25 109 MET A CA 1
ATOM 814 C C . MET A 1 109 ? -0.574 -3.957 -11.767 1.00 96.25 109 MET A C 1
ATOM 816 O O . MET A 1 109 ? -1.354 -3.244 -12.399 1.00 96.25 109 MET A O 1
ATOM 820 N N . THR A 1 110 ? -0.781 -5.258 -11.581 1.00 96.69 110 THR A N 1
ATOM 821 C CA . THR A 1 110 ? -2.026 -5.958 -11.922 1.00 96.69 110 THR A CA 1
ATOM 822 C C . THR A 1 110 ? -2.735 -6.427 -10.659 1.00 96.69 110 THR A C 1
ATOM 824 O O . THR A 1 110 ? -2.102 -7.001 -9.774 1.00 96.69 110 THR A O 1
ATOM 827 N N . LEU A 1 111 ? -4.053 -6.217 -10.603 1.00 96.19 111 LEU A N 1
ATOM 828 C CA . LEU A 1 111 ? -4.938 -6.686 -9.538 1.00 96.19 111 LEU A CA 1
ATOM 829 C C . LEU A 1 111 ? -5.994 -7.606 -10.159 1.00 96.19 111 LEU A C 1
ATOM 831 O O . LEU A 1 111 ? -6.929 -7.146 -10.812 1.00 96.19 111 LEU A O 1
ATOM 835 N N . GLU A 1 112 ? -5.835 -8.911 -9.972 1.00 95.75 112 GLU A N 1
ATOM 836 C CA . GLU A 1 112 ? -6.644 -9.938 -10.629 1.00 95.75 112 GLU A CA 1
ATOM 837 C C . GLU A 1 112 ? -7.412 -10.756 -9.597 1.00 95.75 112 GLU A C 1
ATOM 839 O O . GLU A 1 112 ? -6.846 -11.225 -8.611 1.00 95.75 112 GLU A O 1
ATOM 844 N N . ARG A 1 113 ? -8.719 -10.93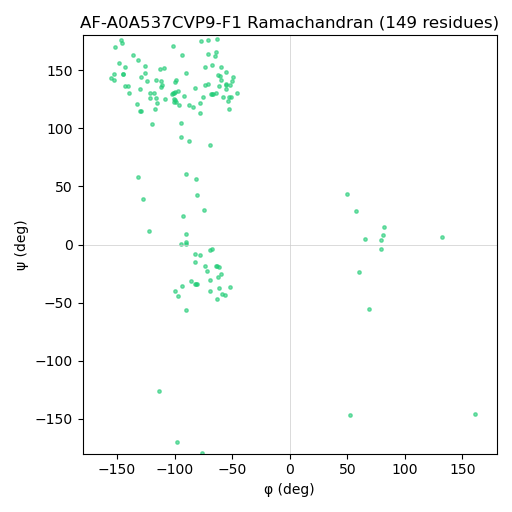5 -9.798 1.00 93.62 113 ARG A N 1
ATOM 845 C CA . ARG A 1 113 ? -9.530 -11.721 -8.869 1.00 93.62 113 ARG A CA 1
ATOM 846 C C . ARG A 1 113 ? -9.307 -13.207 -9.112 1.00 93.62 113 ARG A C 1
ATOM 848 O O . ARG A 1 113 ? -9.587 -13.705 -10.197 1.00 93.62 113 ARG A O 1
ATOM 855 N N . ASP A 1 114 ? -8.872 -13.910 -8.080 1.00 86.88 114 ASP A N 1
ATOM 856 C CA . ASP A 1 114 ? -8.646 -15.345 -8.108 1.00 86.88 114 ASP A CA 1
ATOM 857 C C . ASP A 1 114 ? -9.894 -16.080 -7.596 1.00 86.88 114 ASP A C 1
ATOM 859 O O . ASP A 1 114 ? -10.216 -16.088 -6.402 1.00 86.88 114 ASP A O 1
ATOM 863 N N . ALA A 1 115 ? -10.646 -16.662 -8.532 1.00 82.00 115 ALA A N 1
ATOM 864 C CA . ALA A 1 115 ? -11.853 -17.421 -8.224 1.00 82.00 115 ALA A CA 1
ATOM 865 C C . ALA A 1 115 ? -11.546 -18.747 -7.506 1.00 82.00 115 ALA A C 1
ATOM 867 O O . ALA A 1 115 ? -12.355 -19.186 -6.687 1.00 82.00 115 ALA A O 1
ATOM 868 N N . GLU A 1 116 ? -10.390 -19.356 -7.774 1.00 81.81 116 GLU A N 1
ATOM 869 C CA . GLU A 1 116 ? -9.980 -20.644 -7.207 1.00 81.81 116 GLU A CA 1
ATOM 870 C C . GLU A 1 116 ? -9.410 -20.467 -5.797 1.00 81.81 116 GLU A C 1
ATOM 872 O O . GLU A 1 116 ? -9.700 -21.259 -4.900 1.00 81.81 116 GLU A O 1
ATOM 877 N N . ALA A 1 117 ? -8.723 -19.353 -5.541 1.00 79.69 117 ALA A N 1
ATOM 878 C CA . ALA A 1 117 ? -8.303 -18.939 -4.208 1.00 79.69 117 ALA A CA 1
ATOM 879 C C . ALA A 1 117 ? -9.438 -18.256 -3.431 1.00 79.69 117 ALA A C 1
ATOM 881 O O . ALA A 1 117 ? -9.223 -17.232 -2.781 1.00 79.69 117 ALA A O 1
ATOM 882 N N . GLY A 1 118 ? -10.660 -18.795 -3.503 1.00 82.00 118 GLY A N 1
ATOM 883 C CA . GLY A 1 118 ? -11.823 -18.379 -2.715 1.00 82.00 118 GLY A CA 1
ATOM 884 C C . GLY A 1 118 ? -12.217 -16.907 -2.873 1.00 82.00 118 GLY A C 1
ATOM 885 O O . GLY A 1 118 ? -12.690 -16.308 -1.904 1.00 82.00 118 GLY A O 1
ATOM 886 N N . GLY A 1 119 ? -11.950 -16.298 -4.031 1.00 85.06 119 GLY A N 1
ATOM 887 C CA . GLY A 1 119 ? -12.272 -14.901 -4.320 1.00 85.06 119 GLY A CA 1
ATOM 888 C C . GLY A 1 119 ? -11.280 -13.867 -3.784 1.00 85.06 119 GLY A C 1
ATOM 889 O O . GLY A 1 119 ? -11.651 -12.694 -3.720 1.00 85.06 119 GLY A O 1
ATOM 890 N N . ALA A 1 120 ? -10.071 -14.283 -3.386 1.00 92.88 120 ALA A N 1
ATOM 891 C CA . ALA A 1 120 ? -8.977 -13.363 -3.071 1.00 92.88 120 ALA A CA 1
ATOM 892 C C . ALA A 1 120 ? -8.538 -12.585 -4.321 1.00 92.88 120 ALA A C 1
ATOM 894 O O . ALA A 1 120 ? -8.821 -12.984 -5.450 1.00 92.88 120 ALA A O 1
ATOM 895 N N . TRP A 1 121 ? -7.830 -11.480 -4.129 1.00 95.88 121 TRP A N 1
ATOM 896 C CA . TRP A 1 121 ? -7.197 -10.753 -5.224 1.00 95.88 121 TRP A CA 1
ATOM 897 C C . TRP A 1 121 ? -5.702 -11.053 -5.258 1.00 95.88 121 TRP A C 1
ATOM 899 O O . TRP A 1 121 ? -5.018 -10.913 -4.247 1.00 95.88 121 TRP A O 1
ATOM 909 N N . ARG A 1 122 ? -5.182 -11.432 -6.422 1.00 95.81 122 ARG A N 1
ATOM 910 C CA . ARG A 1 122 ? -3.750 -11.517 -6.697 1.00 95.81 122 ARG A CA 1
ATOM 911 C C . ARG A 1 122 ? -3.258 -10.155 -7.175 1.00 95.81 122 ARG A C 1
ATOM 913 O O . ARG A 1 122 ? -3.740 -9.628 -8.173 1.00 95.81 122 ARG A O 1
ATOM 920 N N . ILE A 1 123 ? -2.312 -9.594 -6.437 1.00 96.12 123 ILE A N 1
ATOM 921 C CA . ILE A 1 123 ? -1.580 -8.374 -6.768 1.00 96.12 123 ILE A CA 1
ATOM 922 C C . ILE A 1 123 ? -0.223 -8.790 -7.305 1.00 96.12 123 ILE A C 1
ATOM 924 O O . ILE A 1 123 ? 0.477 -9.564 -6.654 1.00 96.12 123 ILE A O 1
ATOM 928 N N . GLU A 1 124 ? 0.179 -8.244 -8.443 1.00 96.00 124 GLU A N 1
ATOM 929 C CA . GLU A 1 124 ? 1.544 -8.390 -8.942 1.00 96.00 124 GLU A CA 1
ATOM 930 C C . GLU A 1 124 ? 2.086 -7.039 -9.375 1.00 96.00 124 GLU A C 1
ATOM 932 O O . GLU A 1 124 ? 1.527 -6.403 -10.267 1.00 96.00 124 GLU A O 1
ATOM 937 N N . ALA A 1 125 ? 3.190 -6.618 -8.762 1.00 94.88 125 ALA A N 1
ATOM 938 C CA . ALA A 1 125 ? 4.003 -5.547 -9.314 1.00 94.88 125 ALA A CA 1
ATOM 939 C C . ALA A 1 125 ? 4.922 -6.150 -10.376 1.00 94.88 125 ALA A C 1
ATOM 941 O O . ALA A 1 125 ? 5.525 -7.204 -10.162 1.00 94.88 125 ALA A O 1
ATOM 942 N N . ARG A 1 126 ? 5.021 -5.498 -11.528 1.00 95.06 126 ARG A N 1
ATOM 943 C CA . ARG A 1 126 ? 5.773 -5.960 -12.691 1.00 95.06 126 ARG A CA 1
ATOM 944 C C . ARG A 1 126 ? 6.685 -4.854 -13.176 1.00 95.06 126 ARG A C 1
ATOM 946 O O . ARG A 1 126 ? 6.300 -3.691 -13.124 1.00 95.06 126 ARG A O 1
ATOM 953 N N . ASP A 1 127 ? 7.868 -5.208 -13.661 1.00 93.88 127 ASP A N 1
ATOM 954 C CA . ASP A 1 127 ? 8.756 -4.243 -14.303 1.00 93.88 127 ASP A CA 1
ATOM 955 C C . ASP A 1 127 ? 8.302 -3.892 -15.730 1.00 93.88 127 ASP A C 1
ATOM 957 O O . ASP A 1 127 ? 7.284 -4.375 -16.235 1.00 93.88 127 ASP A O 1
ATOM 961 N N . ARG A 1 128 ? 9.061 -3.018 -16.396 1.00 94.12 128 ARG A N 1
ATOM 962 C CA . ARG A 1 128 ? 8.783 -2.540 -17.761 1.00 94.12 128 ARG A CA 1
ATOM 963 C C . ARG A 1 128 ? 8.744 -3.659 -18.803 1.00 94.12 128 ARG A C 1
ATOM 965 O O . ARG A 1 128 ? 8.080 -3.508 -19.825 1.00 94.12 128 ARG A O 1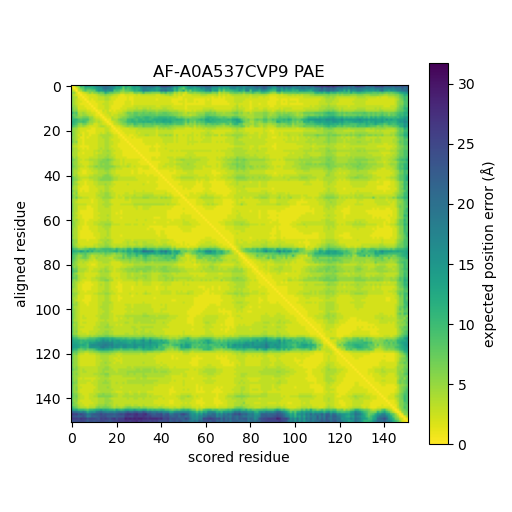
ATOM 972 N N . GLU A 1 129 ? 9.433 -4.767 -18.545 1.00 95.31 129 GLU A N 1
ATOM 973 C CA . GLU A 1 129 ? 9.444 -5.955 -19.397 1.00 95.31 129 GLU A CA 1
ATOM 974 C C . GLU A 1 129 ? 8.336 -6.954 -19.015 1.00 95.31 129 GLU A C 1
ATOM 976 O O . GLU A 1 129 ? 8.203 -8.007 -19.636 1.00 95.31 129 GLU A O 1
ATOM 981 N N . GLY A 1 130 ? 7.524 -6.634 -18.003 1.00 94.56 130 GLY A N 1
ATOM 982 C CA . GLY A 1 130 ? 6.441 -7.472 -17.501 1.00 94.56 130 GLY A CA 1
ATOM 983 C C . GLY A 1 130 ? 6.892 -8.574 -16.544 1.00 94.56 130 GLY A C 1
ATOM 984 O O . GLY A 1 130 ? 6.070 -9.418 -16.180 1.00 94.56 130 GLY A O 1
ATOM 985 N N . ARG A 1 131 ? 8.160 -8.590 -16.113 1.00 94.50 131 ARG A N 1
ATOM 986 C CA . ARG A 1 131 ? 8.658 -9.570 -15.139 1.00 94.50 131 ARG A CA 1
ATOM 987 C C . ARG A 1 131 ? 8.118 -9.226 -13.758 1.00 94.50 131 ARG A C 1
ATOM 989 O O . ARG A 1 131 ? 8.099 -8.060 -13.375 1.00 94.50 131 ARG A O 1
ATOM 996 N N . VAL A 1 132 ? 7.679 -10.240 -13.018 1.00 93.88 132 VAL A N 1
ATOM 997 C CA . VAL A 1 132 ? 7.136 -10.060 -11.667 1.00 93.88 132 VAL A CA 1
ATOM 998 C C . VAL A 1 132 ? 8.246 -9.602 -10.725 1.00 93.88 132 VAL A C 1
ATOM 1000 O O . VAL A 1 132 ? 9.313 -10.207 -10.677 1.00 93.88 132 VAL A O 1
ATOM 1003 N N . ILE A 1 133 ? 7.970 -8.529 -9.992 1.00 91.69 133 ILE A N 1
ATOM 1004 C CA . ILE A 1 133 ? 8.801 -8.007 -8.910 1.00 91.69 133 ILE A CA 1
ATOM 1005 C C . ILE A 1 133 ? 8.370 -8.648 -7.588 1.00 91.69 133 ILE A C 1
ATOM 1007 O O . ILE A 1 133 ? 9.157 -9.313 -6.921 1.00 91.69 133 ILE A O 1
ATOM 1011 N N . THR A 1 134 ? 7.088 -8.515 -7.250 1.00 92.50 134 THR A N 1
ATOM 1012 C CA . THR A 1 134 ? 6.483 -9.144 -6.074 1.00 92.50 134 THR A CA 1
ATOM 1013 C C . THR A 1 134 ? 5.063 -9.596 -6.388 1.00 92.50 134 THR A C 1
ATOM 1015 O O . THR A 1 134 ? 4.382 -9.004 -7.233 1.00 92.50 134 THR A O 1
ATOM 1018 N N . THR A 1 135 ? 4.617 -10.629 -5.679 1.00 94.50 135 THR A N 1
ATOM 1019 C CA . THR A 1 135 ? 3.244 -11.129 -5.710 1.00 94.50 135 THR A CA 1
ATOM 1020 C C . THR A 1 135 ? 2.664 -11.063 -4.305 1.00 94.50 135 THR A C 1
ATOM 1022 O O . THR A 1 135 ? 3.259 -11.580 -3.357 1.00 94.50 135 THR A O 1
ATOM 1025 N N . CYS A 1 136 ? 1.470 -10.492 -4.176 1.00 95.12 136 CYS A N 1
ATOM 1026 C CA . CYS A 1 136 ? 0.715 -10.475 -2.932 1.00 95.12 136 CYS A CA 1
ATOM 1027 C C . CYS A 1 136 ? -0.692 -11.036 -3.129 1.00 95.12 136 CYS A C 1
ATOM 1029 O O . CYS A 1 136 ? -1.313 -10.850 -4.170 1.00 95.12 136 CYS A O 1
ATOM 1031 N N . SER A 1 137 ? -1.226 -11.682 -2.099 1.00 95.56 137 SER A N 1
ATOM 1032 C CA . SER A 1 137 ? -2.647 -12.018 -2.012 1.00 95.56 137 SER A CA 1
ATOM 1033 C C . SER A 1 137 ? -3.339 -11.013 -1.100 1.00 95.56 137 SER A C 1
ATOM 1035 O O . SER A 1 137 ? -2.971 -10.909 0.069 1.00 95.56 137 SER A O 1
ATOM 1037 N N . LEU A 1 138 ? -4.361 -10.325 -1.608 1.00 96.25 138 LEU A N 1
ATOM 1038 C CA . LEU A 1 138 ? -5.263 -9.455 -0.858 1.00 96.25 138 LEU A CA 1
ATOM 1039 C C . LEU A 1 138 ? -6.562 -10.198 -0.527 1.00 96.25 138 LEU A C 1
ATOM 1041 O O . LEU A 1 138 ? -7.282 -10.666 -1.411 1.00 96.25 138 LEU A O 1
ATOM 1045 N N . ARG A 1 139 ? -6.876 -10.276 0.764 1.00 94.38 139 ARG A N 1
ATOM 1046 C CA . ARG A 1 139 ? -8.114 -10.853 1.294 1.00 94.38 139 ARG A CA 1
ATOM 1047 C C . ARG A 1 139 ? -8.433 -10.197 2.632 1.00 94.38 139 ARG A C 1
ATOM 1049 O O . ARG A 1 139 ? -7.525 -9.944 3.415 1.00 94.38 139 ARG A O 1
ATOM 1056 N N . ASP A 1 140 ? -9.714 -9.942 2.895 1.00 93.19 140 ASP A N 1
ATOM 1057 C CA . ASP A 1 140 ? -10.184 -9.372 4.166 1.00 93.19 140 ASP A CA 1
ATOM 1058 C C . ASP A 1 140 ? -9.394 -8.113 4.573 1.00 93.19 140 ASP A C 1
ATOM 1060 O O . ASP A 1 140 ? -8.998 -7.936 5.726 1.00 93.19 140 ASP A O 1
ATOM 1064 N N . ARG A 1 141 ? -9.152 -7.242 3.583 1.00 95.19 141 ARG A N 1
ATOM 1065 C CA . ARG A 1 141 ? -8.374 -5.995 3.666 1.00 95.19 141 ARG A CA 1
ATOM 1066 C C . ARG A 1 141 ? -6.879 -6.118 3.956 1.00 95.19 141 ARG A C 1
ATOM 1068 O O . ARG A 1 141 ? -6.215 -5.094 4.109 1.00 95.19 141 ARG A O 1
ATOM 1075 N N . LYS A 1 142 ? -6.341 -7.333 4.023 1.00 96.19 142 LYS A N 1
ATOM 1076 C CA . LYS A 1 142 ? -4.929 -7.592 4.310 1.00 96.19 142 LYS A CA 1
ATOM 1077 C C . LYS A 1 142 ? -4.214 -8.158 3.102 1.00 96.19 142 LYS A C 1
ATOM 1079 O O . LYS A 1 142 ? -4.739 -9.046 2.427 1.00 96.19 142 LYS A O 1
ATOM 1084 N N . THR A 1 143 ? -2.983 -7.714 2.893 1.00 96.31 143 THR A N 1
ATOM 1085 C CA . THR A 1 143 ? -2.070 -8.350 1.948 1.00 96.31 143 THR A CA 1
ATOM 1086 C C . THR A 1 143 ? -1.090 -9.262 2.653 1.00 96.31 143 THR A C 1
ATOM 1088 O O . THR A 1 143 ? -0.533 -8.924 3.693 1.00 96.31 143 THR A O 1
ATOM 1091 N N . ARG A 1 144 ? -0.821 -10.408 2.034 1.00 93.81 144 ARG A N 1
ATOM 1092 C CA . ARG A 1 144 ? 0.368 -11.215 2.309 1.00 93.81 144 ARG A CA 1
ATOM 1093 C C . ARG A 1 144 ? 1.190 -11.271 1.037 1.00 93.81 144 ARG A C 1
ATOM 1095 O O . ARG A 1 144 ? 0.706 -11.789 0.033 1.00 93.81 144 ARG A O 1
ATOM 1102 N N . CYS A 1 145 ? 2.390 -10.716 1.088 1.00 90.62 145 CYS A N 1
ATOM 1103 C CA . CYS A 1 145 ? 3.315 -10.697 -0.034 1.00 90.62 145 CYS A CA 1
ATOM 1104 C C . CYS A 1 145 ? 4.342 -11.814 0.117 1.00 90.62 145 CYS A C 1
ATOM 1106 O O . CYS A 1 145 ? 4.795 -12.103 1.226 1.00 90.62 145 CYS A O 1
ATOM 1108 N N . ILE A 1 146 ? 4.700 -12.442 -0.996 1.00 81.94 146 ILE A N 1
ATOM 1109 C CA . ILE A 1 146 ? 5.881 -13.297 -1.048 1.00 81.94 146 ILE A CA 1
ATOM 1110 C C . ILE A 1 146 ? 7.088 -12.345 -1.078 1.00 81.94 146 ILE A C 1
ATOM 1112 O O . ILE A 1 146 ? 7.091 -11.431 -1.912 1.00 81.94 146 ILE A O 1
ATOM 1116 N N . PRO A 1 147 ? 8.075 -12.505 -0.172 1.00 61.62 147 PRO A N 1
ATOM 1117 C CA . PRO A 1 147 ? 9.302 -11.716 -0.209 1.00 61.62 147 PRO A CA 1
ATOM 1118 C C . PRO A 1 147 ? 9.915 -11.784 -1.608 1.00 61.62 147 PRO A C 1
ATOM 1120 O O . PRO A 1 147 ? 9.906 -12.851 -2.224 1.00 61.62 147 PRO A O 1
ATOM 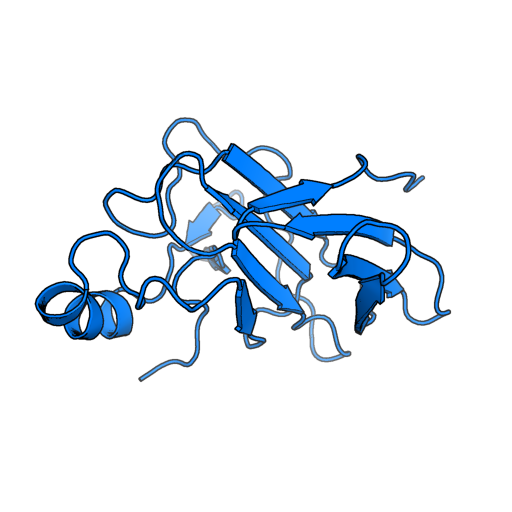1123 N N . GLU A 1 148 ? 10.381 -10.645 -2.117 1.00 58.81 148 GLU A N 1
ATOM 1124 C CA . GLU A 1 148 ? 10.912 -10.513 -3.474 1.00 58.81 148 GLU A CA 1
ATOM 1125 C C . GLU A 1 148 ? 11.877 -11.651 -3.834 1.00 58.81 148 GLU A C 1
ATOM 1127 O O . GLU A 1 148 ? 12.842 -11.929 -3.124 1.00 58.81 148 GLU A O 1
ATOM 1132 N N . ALA A 1 149 ? 11.648 -12.266 -4.994 1.00 44.91 149 ALA A N 1
ATOM 1133 C CA . ALA A 1 149 ? 12.707 -12.924 -5.745 1.00 44.91 149 ALA A CA 1
ATOM 1134 C C . ALA A 1 149 ? 13.313 -11.880 -6.692 1.00 44.91 149 ALA A C 1
ATOM 1136 O O . ALA A 1 149 ? 13.209 -12.005 -7.911 1.00 44.91 149 ALA A O 1
ATOM 1137 N N . LEU A 1 150 ? 13.870 -10.802 -6.141 1.00 45.12 150 LEU A N 1
ATOM 1138 C CA . LEU A 1 150 ? 14.672 -9.871 -6.923 1.00 45.12 150 LEU A CA 1
ATOM 1139 C C . LEU A 1 150 ? 16.161 -10.183 -6.693 1.00 45.12 150 LEU A C 1
ATOM 1141 O O . LEU A 1 150 ? 16.555 -10.375 -5.543 1.00 45.12 150 LEU A O 1
ATOM 1145 N N . PRO A 1 151 ? 16.972 -10.299 -7.761 1.00 40.22 151 PRO A N 1
ATOM 1146 C CA . PRO A 1 151 ? 18.427 -10.323 -7.648 1.00 40.22 151 PRO A CA 1
ATOM 1147 C C . PRO A 1 151 ? 18.996 -8.978 -7.184 1.00 40.22 151 PRO A C 1
ATOM 1149 O O . PRO A 1 151 ? 18.349 -7.936 -7.444 1.00 40.22 151 PRO A O 1
#

pLDDT: mean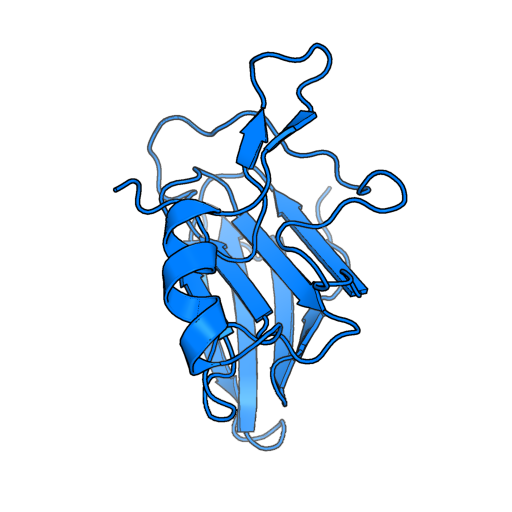 90.71, std 10.26, range [40.22, 97.94]